Protein AF-A0A9D8IDA3-F1 (afdb_monomer_lite)

Foldseek 3Di:
DDDPDDQDDDDDDDDPVCVVVPVPRPPPVQDPVNVVVVVVVVVVCVVVVQVVLVVVLVPDPDKDWDWDWDDDPNAIWIWIWIDDPDIDTFTWHDDPPDDTHGDPPVPDD

Secondary structure (DSSP, 8-state):
-----PPPP------TTGGGTTTS-------HHHHHHHHHHHHHTHHHHHHHHHHHHHT-SS-EEEEEEEEETTEEEEEEEEESSSEEEEEEE--TTSPPEEPPGGG--

Sequence (109 aa):
MIIKGTSIKIVADMDSSAKRITQQKVFVTSSIRTLYNFNKDAYGFLEVFGEKVKAELAKSEVLHVDETSINKNGDRYWLHSASSNVTRLVPKFRLGNARVREAPASYTI

Structure (mmCIF, N/CA/C/O backbone):
data_AF-A0A9D8IDA3-F1
#
_entry.id   AF-A0A9D8IDA3-F1
#
loop_
_atom_site.group_PDB
_atom_site.id
_atom_site.type_symbol
_atom_site.label_atom_id
_atom_site.label_alt_id
_atom_site.label_comp_id
_atom_site.label_asym_id
_atom_site.label_entity_id
_atom_site.label_seq_id
_atom_site.pdbx_PDB_ins_code
_atom_site.Cartn_x
_atom_site.Cartn_y
_atom_site.Cartn_z
_atom_site.occupancy
_atom_site.B_iso_or_equiv
_atom_site.auth_seq_id
_atom_site.auth_comp_id
_atom_site.auth_asym_id
_atom_site.auth_atom_id
_atom_site.pdbx_PDB_model_num
ATOM 1 N N . MET A 1 1 ? 21.533 12.444 -19.576 1.00 30.94 1 MET A N 1
ATOM 2 C CA . MET A 1 1 ? 20.626 13.217 -18.699 1.00 30.94 1 MET A CA 1
ATOM 3 C C . MET A 1 1 ? 21.219 13.228 -17.295 1.00 30.94 1 MET A C 1
ATOM 5 O O . MET A 1 1 ? 21.183 12.213 -16.617 1.00 30.94 1 MET A O 1
ATOM 9 N N . ILE A 1 2 ? 21.877 14.327 -16.913 1.00 25.59 2 ILE A N 1
ATOM 10 C CA . ILE A 1 2 ? 22.530 14.485 -15.603 1.00 25.59 2 ILE A CA 1
ATOM 11 C C . ILE A 1 2 ? 21.501 15.126 -14.670 1.00 25.59 2 ILE A C 1
ATOM 13 O O . ILE A 1 2 ? 21.215 16.314 -14.801 1.00 25.59 2 ILE A O 1
ATOM 17 N N . ILE A 1 3 ? 20.911 14.348 -13.762 1.00 35.56 3 ILE A N 1
ATOM 18 C CA . ILE A 1 3 ? 19.988 14.889 -12.759 1.00 35.56 3 ILE A CA 1
ATOM 19 C C . ILE A 1 3 ? 20.840 15.491 -11.636 1.00 35.56 3 ILE A C 1
ATOM 21 O O . ILE A 1 3 ? 21.411 14.775 -10.814 1.00 35.56 3 ILE A O 1
ATOM 25 N N . LYS A 1 4 ? 20.980 16.822 -11.636 1.00 38.03 4 LYS A N 1
ATOM 26 C CA . LYS A 1 4 ? 21.637 17.569 -10.558 1.00 38.03 4 LYS A CA 1
ATOM 27 C C . LYS A 1 4 ? 20.713 17.618 -9.333 1.00 38.03 4 LYS A C 1
ATOM 29 O O . LYS A 1 4 ? 19.699 18.301 -9.358 1.00 38.03 4 LYS A O 1
ATOM 34 N N . GLY A 1 5 ? 21.102 16.881 -8.289 1.00 39.25 5 GLY A N 1
ATOM 35 C CA . GLY A 1 5 ? 20.749 17.037 -6.870 1.00 39.25 5 GLY A CA 1
ATOM 36 C C . GLY A 1 5 ? 19.365 17.592 -6.514 1.00 39.25 5 GLY A C 1
ATOM 37 O O . GLY A 1 5 ? 19.223 18.786 -6.254 1.00 39.25 5 GLY A O 1
ATOM 38 N N . THR A 1 6 ? 18.373 16.716 -6.360 1.00 41.03 6 THR A N 1
ATOM 39 C CA . THR A 1 6 ? 17.101 17.057 -5.705 1.00 41.03 6 THR A CA 1
ATOM 40 C C . THR A 1 6 ? 17.294 17.067 -4.183 1.00 41.03 6 THR A C 1
ATOM 42 O O . THR A 1 6 ? 17.718 16.073 -3.601 1.00 41.03 6 THR A O 1
ATOM 45 N N . SER A 1 7 ? 17.013 18.198 -3.524 1.00 37.62 7 SER A N 1
ATOM 46 C CA . SER A 1 7 ? 17.080 18.328 -2.057 1.00 37.62 7 SER A CA 1
ATOM 47 C C . SER A 1 7 ? 15.718 18.005 -1.435 1.00 37.62 7 SER A C 1
ATOM 49 O O . SER A 1 7 ? 14.753 18.702 -1.734 1.00 37.62 7 SER A O 1
ATOM 51 N N . ILE A 1 8 ? 15.639 17.022 -0.537 1.00 41.06 8 ILE A N 1
ATOM 52 C CA . ILE A 1 8 ? 14.453 16.770 0.301 1.00 41.06 8 ILE A CA 1
ATOM 53 C C . ILE A 1 8 ? 14.706 17.403 1.676 1.00 41.06 8 ILE A C 1
ATOM 55 O O . ILE A 1 8 ? 15.752 17.166 2.278 1.00 41.06 8 ILE A O 1
ATOM 59 N N . LYS A 1 9 ? 13.783 18.241 2.168 1.00 35.53 9 LYS A N 1
ATOM 60 C CA . LYS A 1 9 ? 13.830 18.794 3.532 1.00 35.53 9 LYS A CA 1
ATOM 61 C C . LYS A 1 9 ? 12.961 17.931 4.445 1.00 35.53 9 LYS A C 1
ATOM 63 O O . LYS A 1 9 ? 11.752 17.896 4.255 1.00 35.53 9 LYS A O 1
ATOM 68 N N . ILE A 1 10 ? 13.563 17.279 5.435 1.00 37.31 10 ILE A N 1
ATOM 69 C CA . ILE A 1 10 ? 12.835 16.655 6.547 1.00 37.31 1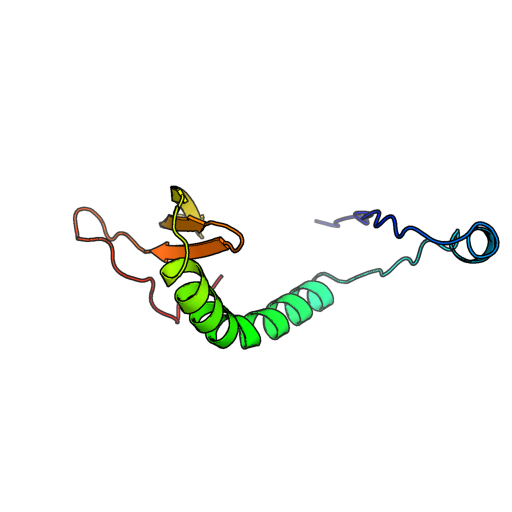0 ILE A CA 1
ATOM 70 C C . ILE A 1 10 ? 13.023 17.573 7.756 1.00 37.31 10 ILE A C 1
ATOM 72 O O . ILE A 1 10 ? 14.157 17.842 8.149 1.00 37.31 10 ILE A O 1
ATOM 76 N N . VAL A 1 11 ? 11.928 18.108 8.298 1.00 39.56 11 VAL A N 1
ATOM 77 C CA . VAL A 1 11 ? 11.934 18.917 9.526 1.00 39.56 11 VAL A CA 1
ATOM 78 C C . VAL A 1 11 ? 11.616 17.975 10.681 1.00 39.56 11 VAL A C 1
ATOM 80 O O . VAL A 1 11 ? 10.484 17.519 10.802 1.00 39.56 11 VAL A O 1
ATOM 83 N N . ALA A 1 12 ? 12.622 17.643 11.486 1.00 41.88 12 ALA A N 1
ATOM 84 C CA . ALA A 1 12 ? 12.424 16.978 12.768 1.00 41.88 12 ALA A CA 1
ATOM 85 C C . ALA A 1 12 ? 12.328 18.047 13.860 1.00 41.88 12 ALA A C 1
ATOM 87 O O . ALA A 1 12 ? 13.157 18.960 13.904 1.00 41.88 12 ALA A O 1
ATOM 88 N N . ASP A 1 13 ? 11.312 17.940 14.712 1.00 43.97 13 ASP A N 1
ATOM 89 C CA . ASP A 1 13 ? 11.143 18.824 15.860 1.00 43.97 13 ASP A CA 1
ATOM 90 C C . ASP A 1 13 ? 12.176 18.438 16.930 1.00 43.97 13 ASP A C 1
ATOM 92 O O . ASP A 1 13 ? 12.215 17.298 17.396 1.00 43.97 13 ASP A O 1
ATOM 96 N N . MET A 1 14 ? 13.089 19.357 17.244 1.00 49.16 14 MET A N 1
ATOM 97 C CA . MET A 1 14 ? 14.186 19.156 18.194 1.00 49.16 14 MET A CA 1
ATOM 98 C C . MET A 1 14 ? 14.422 20.432 19.008 1.00 49.16 14 MET A C 1
ATOM 100 O O . MET A 1 14 ? 14.360 21.548 18.480 1.00 49.16 14 MET A O 1
ATOM 104 N N . ASP A 1 15 ? 14.726 20.238 20.295 1.00 55.16 15 ASP A N 1
ATOM 105 C CA . ASP A 1 15 ? 14.935 21.286 21.297 1.00 55.16 15 ASP A CA 1
ATOM 106 C C . ASP A 1 15 ? 16.071 22.260 20.917 1.00 55.16 15 ASP A C 1
ATOM 108 O O . ASP A 1 15 ? 17.035 21.934 20.215 1.00 55.16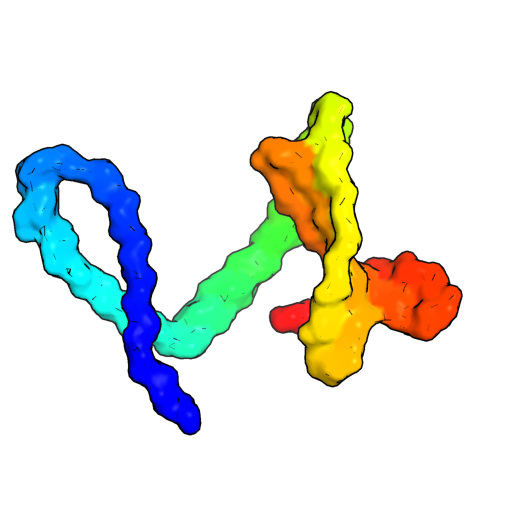 15 ASP A O 1
ATOM 112 N N . SER A 1 16 ? 15.940 23.495 21.391 1.00 54.41 16 SER A N 1
ATOM 113 C CA . SER A 1 16 ? 16.661 24.702 20.982 1.00 54.41 16 SER A CA 1
ATOM 114 C C . SER A 1 16 ? 18.187 24.604 21.102 1.00 54.41 16 SER A C 1
ATOM 116 O O . SER A 1 16 ? 18.892 25.283 20.355 1.00 54.41 16 SER A O 1
ATOM 118 N N . SER A 1 17 ? 18.704 23.721 21.962 1.00 50.91 17 SER A N 1
ATOM 119 C CA . SER A 1 17 ? 20.144 23.446 22.105 1.00 50.91 17 SER A CA 1
ATOM 120 C C . SER A 1 17 ? 20.718 22.563 20.985 1.00 50.91 17 SER A C 1
ATOM 122 O O . SER A 1 17 ? 21.885 22.713 20.627 1.00 50.91 17 SER A O 1
ATOM 124 N N . ALA A 1 18 ? 19.910 21.696 20.361 1.00 50.50 18 ALA A N 1
ATOM 125 C CA . ALA A 1 18 ? 20.337 20.837 19.250 1.00 50.50 18 ALA A CA 1
ATOM 126 C C . ALA A 1 18 ? 20.338 21.566 17.891 1.00 50.50 18 ALA A C 1
ATOM 128 O O . ALA A 1 18 ? 21.066 21.167 16.981 1.00 50.50 18 ALA A O 1
ATOM 129 N N . LYS A 1 19 ? 19.602 22.685 17.765 1.00 48.28 19 LYS A N 1
ATOM 130 C CA . LYS A 1 19 ? 19.478 23.490 16.529 1.00 48.28 19 LYS A CA 1
ATOM 131 C C . LYS A 1 19 ? 20.804 23.992 15.948 1.00 48.28 19 LYS A C 1
ATOM 133 O O . LYS A 1 19 ? 20.866 24.281 14.754 1.00 48.28 19 LYS A O 1
ATOM 138 N N . ARG A 1 20 ? 21.864 24.118 16.758 1.00 39.56 20 ARG A N 1
ATOM 139 C CA . ARG A 1 20 ? 23.194 24.544 16.277 1.00 39.56 20 ARG A CA 1
ATOM 140 C C . ARG A 1 20 ? 23.995 23.420 15.617 1.00 39.56 20 ARG A C 1
ATOM 142 O O . ARG A 1 20 ? 24.822 23.718 14.764 1.00 39.56 20 ARG A O 1
ATOM 149 N N . ILE A 1 21 ? 23.732 22.157 15.960 1.00 43.03 21 ILE A N 1
ATOM 150 C CA . ILE A 1 21 ? 24.433 20.991 15.394 1.00 43.03 21 ILE A CA 1
ATOM 151 C C . ILE A 1 21 ? 23.701 20.476 14.134 1.00 43.03 21 ILE A C 1
ATOM 153 O O . ILE A 1 21 ? 24.332 19.965 13.214 1.00 43.03 21 ILE A O 1
ATOM 157 N N . THR A 1 22 ? 22.387 20.699 14.010 1.00 41.84 22 THR A N 1
ATOM 158 C CA . THR A 1 22 ? 21.561 20.227 12.876 1.00 41.84 22 THR A CA 1
ATOM 159 C C . THR A 1 22 ? 21.465 21.162 11.665 1.00 41.84 22 THR A C 1
ATOM 161 O O . THR A 1 22 ? 20.793 20.814 10.695 1.00 41.84 22 THR A O 1
ATOM 164 N N . GLN A 1 23 ? 22.166 22.304 11.626 1.00 39.84 23 GLN A N 1
ATOM 165 C CA . GLN A 1 23 ? 22.320 23.046 10.358 1.00 39.84 23 GLN A CA 1
ATOM 166 C C . GLN A 1 23 ? 23.277 22.367 9.371 1.00 39.84 23 GLN A C 1
ATOM 168 O O . GLN A 1 23 ? 23.417 22.813 8.229 1.00 39.84 23 GLN A O 1
ATOM 173 N N . GLN A 1 24 ? 23.906 21.259 9.763 1.00 36.78 24 GLN A N 1
ATOM 174 C CA . GLN A 1 24 ? 24.592 20.405 8.816 1.00 36.78 24 GLN A CA 1
ATOM 175 C C . GLN A 1 24 ? 23.538 19.684 7.973 1.00 36.78 24 GLN A C 1
ATOM 177 O O . GLN A 1 24 ? 23.022 18.628 8.330 1.00 36.78 24 GLN A O 1
ATOM 182 N N . LYS A 1 25 ? 23.188 20.308 6.842 1.00 39.31 25 LYS A N 1
ATOM 183 C CA . LYS A 1 25 ? 22.451 19.685 5.743 1.00 39.31 25 LYS A CA 1
ATOM 184 C C . LYS A 1 25 ? 23.175 18.380 5.421 1.00 39.31 25 LYS A C 1
ATOM 186 O O . LYS A 1 25 ? 24.223 18.406 4.780 1.00 39.31 25 LYS A O 1
ATOM 191 N N . VAL A 1 26 ? 22.653 17.254 5.908 1.00 42.00 26 VAL A N 1
ATOM 192 C CA . VAL A 1 26 ? 23.179 15.936 5.566 1.00 42.00 26 VAL A CA 1
ATOM 193 C C . VAL A 1 26 ? 22.897 15.764 4.080 1.00 42.00 26 VAL A C 1
ATOM 195 O O . VAL A 1 26 ? 21.788 15.437 3.664 1.00 42.00 26 VAL A O 1
ATOM 198 N N . PHE A 1 27 ? 23.891 16.083 3.256 1.00 42.78 27 PHE A N 1
ATOM 199 C CA . PHE A 1 27 ? 23.899 15.741 1.847 1.00 42.78 27 PHE A CA 1
ATOM 200 C C . PHE A 1 27 ? 24.049 14.224 1.767 1.00 42.78 27 PHE A C 1
ATOM 202 O O . PHE A 1 27 ? 25.139 13.710 1.536 1.00 42.78 27 PHE A O 1
ATOM 209 N N . VAL A 1 28 ? 22.958 13.484 1.968 1.00 52.59 28 VAL A N 1
ATOM 210 C CA . VAL A 1 28 ? 22.906 12.123 1.449 1.00 52.59 28 VAL A CA 1
ATOM 211 C C . VAL A 1 28 ? 22.828 12.289 -0.061 1.00 52.59 28 VAL A C 1
ATOM 213 O O . VAL A 1 28 ? 21.764 12.537 -0.625 1.00 52.59 28 VAL A O 1
ATOM 216 N N . THR A 1 29 ? 23.980 12.231 -0.724 1.00 47.56 29 THR A N 1
ATOM 217 C CA . THR A 1 29 ? 24.064 12.077 -2.174 1.00 47.56 29 THR A CA 1
ATOM 218 C C . THR A 1 29 ? 23.609 10.656 -2.503 1.00 47.56 29 THR A C 1
ATOM 220 O O . THR A 1 29 ? 24.402 9.773 -2.818 1.00 47.56 29 THR A O 1
ATOM 223 N N . SER A 1 30 ? 22.314 10.371 -2.356 1.00 60.72 30 SER A N 1
ATOM 224 C CA . SER A 1 30 ? 21.804 9.057 -2.720 1.00 60.72 30 SER A CA 1
ATOM 225 C C . SER A 1 30 ? 21.896 8.928 -4.235 1.00 60.72 30 SER A C 1
ATOM 227 O O . SER A 1 30 ? 21.285 9.669 -5.006 1.00 60.72 30 SER A O 1
ATOM 229 N N . SER A 1 31 ? 22.734 7.997 -4.680 1.00 79.62 31 SER A N 1
ATOM 230 C CA . SER A 1 31 ? 22.752 7.614 -6.084 1.00 79.62 31 SER A CA 1
ATOM 231 C C . SER A 1 31 ? 21.408 6.972 -6.446 1.00 79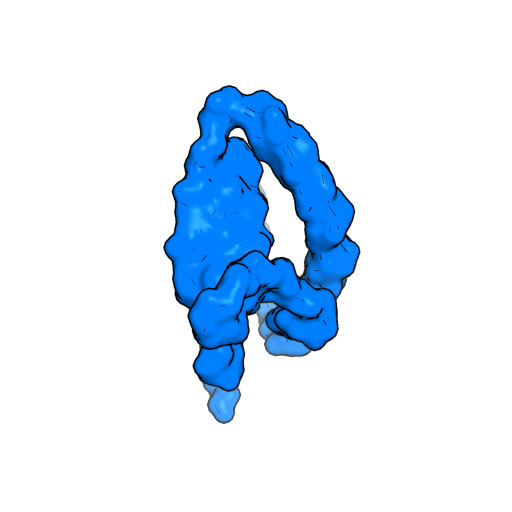.62 31 SER A C 1
ATOM 233 O O . SER A 1 31 ? 20.734 6.393 -5.589 1.00 79.62 31 SER A O 1
ATOM 235 N N . ILE A 1 32 ? 21.046 6.989 -7.732 1.00 78.00 32 ILE A N 1
ATOM 236 C CA . ILE A 1 32 ? 19.881 6.243 -8.246 1.00 78.00 32 ILE A CA 1
ATOM 237 C C . ILE A 1 32 ? 19.951 4.767 -7.815 1.00 78.00 32 ILE A C 1
ATOM 239 O O . ILE A 1 32 ? 18.938 4.165 -7.473 1.00 78.00 32 ILE A O 1
ATOM 243 N N . ARG A 1 33 ? 21.163 4.203 -7.748 1.00 78.56 33 ARG A N 1
ATOM 244 C CA . ARG A 1 33 ? 21.410 2.831 -7.294 1.00 78.56 33 ARG A CA 1
ATOM 245 C C . ARG A 1 33 ? 21.087 2.625 -5.811 1.00 78.56 33 ARG A C 1
ATOM 247 O O . ARG A 1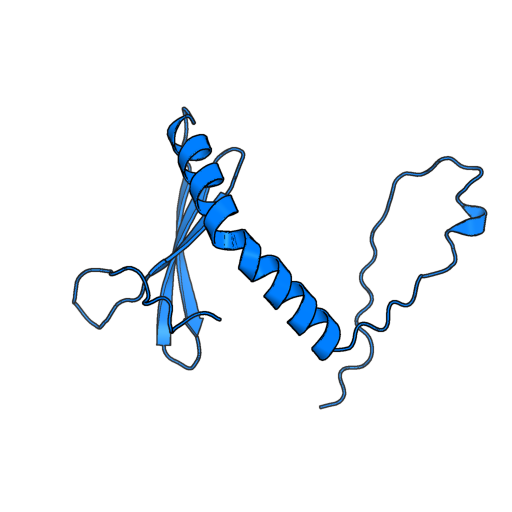 33 ? 20.568 1.576 -5.452 1.00 78.56 33 ARG A O 1
ATOM 254 N N . THR A 1 34 ? 21.354 3.611 -4.959 1.00 83.50 34 THR A N 1
ATOM 255 C CA . THR A 1 34 ? 21.010 3.555 -3.531 1.00 83.50 34 THR A CA 1
ATOM 256 C C . THR A 1 34 ? 19.496 3.576 -3.335 1.00 83.50 34 THR A C 1
ATOM 258 O O . THR A 1 34 ? 18.975 2.759 -2.584 1.00 83.50 34 THR A O 1
ATOM 261 N N . LEU A 1 35 ? 18.787 4.456 -4.051 1.00 81.12 35 LEU A N 1
ATOM 262 C CA . LEU A 1 35 ? 17.322 4.512 -4.009 1.00 81.12 35 LEU A CA 1
ATOM 263 C C . LEU A 1 35 ? 16.695 3.213 -4.531 1.00 81.12 35 LEU A C 1
ATOM 265 O O . LEU A 1 35 ? 15.767 2.689 -3.923 1.00 81.12 35 LEU A O 1
ATOM 269 N N . TYR A 1 36 ? 17.232 2.671 -5.627 1.00 84.00 36 TYR A N 1
ATOM 270 C CA . TYR A 1 36 ? 16.790 1.390 -6.170 1.00 84.00 36 TYR A CA 1
ATOM 271 C C . TYR A 1 36 ? 16.958 0.253 -5.156 1.00 84.00 36 TYR A C 1
ATOM 273 O O . TYR A 1 36 ? 16.021 -0.507 -4.936 1.00 84.00 36 TYR A O 1
ATOM 281 N N . ASN A 1 37 ? 18.122 0.159 -4.507 1.00 84.44 37 ASN A N 1
ATOM 282 C CA . ASN A 1 37 ? 18.371 -0.872 -3.501 1.00 84.44 37 ASN A CA 1
ATOM 283 C C . ASN A 1 37 ? 17.436 -0.724 -2.295 1.00 84.44 37 ASN A C 1
ATOM 285 O O . ASN A 1 37 ? 16.840 -1.709 -1.880 1.00 84.44 37 ASN A O 1
ATOM 289 N N . PHE A 1 38 ? 17.228 0.499 -1.799 1.00 86.44 38 PHE A N 1
ATOM 290 C CA . PHE A 1 38 ? 16.278 0.747 -0.714 1.00 86.44 38 PHE A CA 1
ATOM 291 C C . PHE A 1 38 ? 14.854 0.319 -1.089 1.00 86.44 38 PHE A C 1
ATOM 293 O O . PHE A 1 38 ? 14.196 -0.377 -0.322 1.00 86.44 38 PHE A O 1
ATOM 300 N N . ASN A 1 39 ? 14.390 0.685 -2.287 1.00 84.44 39 ASN A N 1
ATOM 301 C CA . ASN A 1 39 ? 13.070 0.278 -2.767 1.00 84.44 39 ASN A CA 1
ATOM 302 C C . ASN A 1 39 ? 12.967 -1.242 -2.927 1.00 84.44 39 ASN A C 1
ATOM 304 O O . ASN A 1 39 ? 11.923 -1.811 -2.623 1.00 84.44 39 ASN A O 1
ATOM 308 N N . LYS A 1 40 ? 14.038 -1.903 -3.378 1.00 85.44 40 LYS A N 1
ATOM 309 C CA . LYS A 1 40 ? 14.093 -3.361 -3.503 1.00 85.44 40 LYS A CA 1
ATOM 310 C C . LYS A 1 40 ? 14.001 -4.049 -2.140 1.00 85.44 40 LYS A C 1
ATOM 312 O O . LYS A 1 40 ? 13.245 -5.007 -2.003 1.00 85.44 40 LYS A O 1
ATOM 317 N N . ASP A 1 41 ? 14.718 -3.543 -1.144 1.00 88.31 41 ASP A N 1
ATOM 318 C CA . ASP A 1 41 ? 14.666 -4.073 0.218 1.00 88.31 41 ASP A CA 1
ATOM 319 C C . ASP A 1 41 ? 13.278 -3.838 0.830 1.00 88.31 41 ASP A C 1
ATOM 321 O O . ASP A 1 41 ? 12.662 -4.769 1.343 1.00 88.31 41 ASP A O 1
ATOM 325 N N . ALA A 1 42 ? 12.727 -2.627 0.683 1.00 84.69 42 ALA A N 1
ATOM 326 C CA . ALA A 1 42 ? 11.367 -2.292 1.105 1.00 84.69 42 ALA A CA 1
ATOM 327 C C . ALA A 1 42 ? 10.309 -3.189 0.436 1.00 84.69 42 ALA A C 1
ATOM 329 O O . ALA A 1 42 ? 9.362 -3.628 1.090 1.00 84.69 42 ALA A O 1
ATOM 330 N N . TYR A 1 43 ? 10.493 -3.508 -0.849 1.00 83.56 43 TYR A N 1
ATOM 331 C CA . TYR A 1 43 ? 9.615 -4.409 -1.593 1.00 83.56 43 TYR A CA 1
ATOM 332 C C . TYR A 1 43 ? 9.603 -5.829 -1.009 1.00 83.56 43 TYR A C 1
ATOM 334 O O . TYR A 1 43 ? 8.558 -6.475 -0.997 1.00 83.56 43 TYR A O 1
ATOM 342 N N . GLY A 1 44 ? 10.717 -6.302 -0.445 1.00 85.69 44 GLY A N 1
ATOM 343 C CA . GLY A 1 44 ? 10.762 -7.593 0.249 1.00 85.69 44 GLY A CA 1
ATOM 344 C C . GLY A 1 44 ? 9.792 -7.690 1.435 1.00 85.69 44 GLY A C 1
ATOM 345 O O . GLY A 1 44 ? 9.326 -8.776 1.766 1.00 85.69 44 GLY A O 1
ATOM 346 N N . PHE A 1 45 ? 9.426 -6.560 2.045 1.00 85.75 45 PHE A N 1
ATOM 347 C CA . PHE A 1 45 ? 8.498 -6.516 3.179 1.00 85.75 45 PHE A CA 1
ATOM 348 C C . PHE A 1 45 ? 7.031 -6.312 2.771 1.00 85.75 45 PHE A C 1
ATOM 350 O O . PHE A 1 45 ? 6.144 -6.351 3.631 1.00 85.75 45 PHE A O 1
ATOM 357 N N . LEU A 1 46 ? 6.752 -6.097 1.479 1.00 84.94 46 LEU A N 1
ATOM 358 C CA . LEU A 1 46 ? 5.427 -5.695 1.004 1.00 84.94 46 LEU A CA 1
ATOM 359 C C . LEU A 1 46 ? 4.366 -6.783 1.205 1.00 84.94 46 LEU A C 1
ATOM 361 O O . LEU A 1 46 ? 3.215 -6.458 1.485 1.00 84.94 46 LEU A O 1
ATOM 365 N N . GLU A 1 47 ? 4.736 -8.058 1.082 1.00 81.69 47 GLU A N 1
ATOM 366 C CA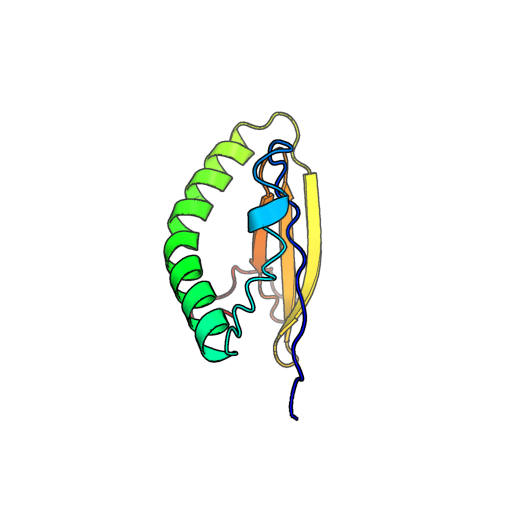 . GLU A 1 47 ? 3.805 -9.184 1.232 1.00 81.69 47 GLU A CA 1
ATOM 367 C C . GLU A 1 47 ? 3.291 -9.291 2.674 1.00 81.69 47 GLU A C 1
ATOM 369 O O . GLU A 1 47 ? 2.084 -9.254 2.919 1.00 81.69 47 GLU A O 1
ATOM 374 N N . VAL A 1 48 ? 4.209 -9.298 3.646 1.00 87.12 48 VAL A N 1
ATOM 375 C CA . VAL A 1 48 ? 3.876 -9.335 5.080 1.00 87.12 48 VAL A CA 1
ATOM 376 C C . VAL A 1 48 ? 3.083 -8.095 5.493 1.00 87.12 48 VAL A C 1
ATOM 378 O O . VAL A 1 48 ? 2.134 -8.186 6.274 1.00 87.12 48 VAL A O 1
ATOM 381 N N . PHE A 1 49 ? 3.457 -6.924 4.973 1.00 88.06 49 PHE A N 1
ATOM 382 C CA . PHE A 1 49 ? 2.700 -5.696 5.195 1.00 88.06 49 PHE A CA 1
ATOM 383 C C . PHE A 1 49 ? 1.290 -5.788 4.597 1.00 88.06 49 PHE A C 1
ATOM 385 O O . PHE A 1 49 ? 0.320 -5.419 5.254 1.00 88.06 49 PHE A O 1
ATOM 392 N N . GLY A 1 50 ? 1.161 -6.339 3.390 1.00 88.38 50 GLY A N 1
ATOM 393 C CA . GLY A 1 50 ? -0.108 -6.509 2.692 1.00 88.38 50 GLY A CA 1
ATOM 394 C C . GLY A 1 50 ? -1.126 -7.317 3.492 1.00 88.38 50 GLY A C 1
ATOM 395 O O . GLY A 1 50 ? -2.277 -6.893 3.595 1.00 88.38 50 GLY A O 1
ATOM 396 N N . GLU A 1 51 ? -0.711 -8.429 4.099 1.00 89.69 51 GLU A N 1
ATOM 397 C CA . GLU A 1 51 ? -1.595 -9.252 4.937 1.00 89.69 51 GLU A CA 1
ATOM 398 C C . GLU A 1 51 ? -2.032 -8.526 6.215 1.00 89.69 51 GLU A C 1
ATOM 400 O O . GLU A 1 51 ? -3.214 -8.539 6.565 1.00 89.69 51 GLU A O 1
ATOM 405 N N . LYS A 1 52 ? -1.118 -7.800 6.871 1.00 92.44 52 LYS A N 1
ATOM 406 C CA . LYS A 1 52 ? -1.460 -6.978 8.044 1.00 92.44 52 LYS A CA 1
ATOM 407 C C . LYS A 1 52 ? -2.470 -5.890 7.693 1.00 92.44 52 LYS A C 1
ATOM 409 O O . LYS A 1 52 ? -3.464 -5.727 8.391 1.00 92.44 52 LYS A O 1
ATOM 414 N N . VAL A 1 53 ? -2.248 -5.177 6.590 1.00 93.31 53 VAL A N 1
ATOM 415 C CA . VAL A 1 53 ? -3.156 -4.112 6.150 1.00 93.31 53 VAL A CA 1
ATOM 416 C C . VAL A 1 53 ? -4.523 -4.673 5.771 1.00 93.31 53 VAL A C 1
ATOM 418 O O . VAL A 1 53 ? -5.527 -4.079 6.144 1.00 93.31 53 VAL A O 1
ATOM 421 N N . LYS A 1 54 ? -4.603 -5.825 5.088 1.00 92.19 54 LYS A N 1
ATOM 422 C CA . LYS A 1 54 ? -5.896 -6.484 4.823 1.00 92.19 54 LYS A CA 1
ATOM 423 C C . LYS A 1 54 ? -6.657 -6.767 6.120 1.00 92.19 54 LYS A C 1
ATOM 425 O O . LYS A 1 54 ? -7.847 -6.472 6.187 1.00 92.19 54 LYS A O 1
ATOM 430 N N . ALA A 1 55 ? -5.979 -7.314 7.130 1.00 93.69 55 ALA A N 1
ATOM 431 C CA . ALA A 1 55 ? -6.594 -7.632 8.414 1.00 93.69 55 ALA A CA 1
ATOM 432 C C . ALA A 1 55 ? -7.092 -6.379 9.153 1.00 93.69 55 ALA A C 1
ATOM 434 O O . ALA A 1 55 ? -8.167 -6.412 9.742 1.00 93.69 55 ALA A O 1
ATOM 435 N N . GLU A 1 56 ? -6.347 -5.273 9.101 1.00 94.56 56 GLU A N 1
ATOM 436 C CA . GLU A 1 56 ? -6.760 -4.002 9.712 1.00 94.56 56 GLU A CA 1
ATOM 437 C C . GLU A 1 56 ? -7.914 -3.335 8.954 1.00 94.56 56 GLU A C 1
ATOM 439 O O . GLU A 1 56 ? -8.891 -2.909 9.568 1.00 94.56 56 GLU A O 1
ATOM 444 N N . LEU A 1 57 ? -7.865 -3.314 7.618 1.00 93.62 57 LEU A N 1
ATOM 445 C CA . LEU A 1 57 ? -8.959 -2.790 6.796 1.00 93.62 57 LEU A CA 1
ATOM 446 C C . LEU A 1 57 ? -10.259 -3.576 7.005 1.00 93.62 57 LEU A C 1
ATOM 448 O O . LEU A 1 57 ? -11.327 -2.975 7.039 1.00 93.62 57 LEU A O 1
ATOM 452 N N . ALA A 1 58 ? -10.178 -4.897 7.191 1.00 93.31 58 ALA A N 1
ATOM 453 C CA . ALA A 1 58 ? -11.346 -5.745 7.438 1.00 93.31 58 ALA A CA 1
ATOM 454 C C . ALA A 1 58 ? -12.044 -5.463 8.781 1.00 93.31 58 ALA A C 1
ATOM 456 O O . ALA A 1 58 ? -13.223 -5.773 8.925 1.00 93.31 58 ALA A O 1
ATOM 457 N N . LYS A 1 59 ? -11.334 -4.885 9.759 1.00 95.56 59 LYS A N 1
ATOM 458 C CA . LYS A 1 59 ? -11.896 -4.483 11.062 1.00 95.56 59 LYS A CA 1
ATOM 459 C C . LYS A 1 59 ? -12.486 -3.074 11.044 1.00 95.56 59 LYS A C 1
ATOM 461 O O . LYS A 1 59 ? -13.086 -2.654 12.028 1.00 95.56 59 LYS A O 1
ATOM 466 N N . SER A 1 60 ? -12.252 -2.313 9.978 1.00 93.75 60 SER A N 1
ATOM 467 C CA . SER A 1 60 ? -12.628 -0.908 9.923 1.00 93.75 60 SER A CA 1
ATOM 468 C C . SER A 1 60 ? -14.129 -0.756 9.680 1.00 93.75 60 SER A C 1
ATOM 470 O O . SER A 1 60 ? -14.667 -1.352 8.753 1.00 93.75 60 SER A O 1
ATOM 472 N N . GLU A 1 61 ? -14.798 0.071 10.487 1.00 94.44 61 GLU A N 1
ATOM 473 C CA . GLU A 1 61 ? -16.237 0.344 10.336 1.00 94.44 61 GLU A CA 1
ATOM 474 C C . GLU A 1 61 ? -16.568 1.069 9.024 1.00 94.44 61 GLU A C 1
ATOM 476 O O . GLU A 1 61 ? -17.634 0.867 8.447 1.00 94.44 61 GLU A O 1
ATOM 481 N N . VAL A 1 62 ? -15.641 1.903 8.538 1.00 94.06 62 VAL A N 1
ATOM 482 C CA . VAL A 1 62 ? -15.778 2.664 7.293 1.00 94.06 62 VAL A CA 1
ATOM 483 C C . VAL A 1 62 ? -14.562 2.409 6.416 1.00 94.06 62 VAL A C 1
ATOM 485 O O . VAL A 1 62 ? -13.421 2.583 6.843 1.00 94.06 62 VAL A O 1
ATOM 488 N N . LEU A 1 63 ? -14.821 2.029 5.167 1.00 95.25 63 LEU A N 1
ATOM 489 C CA . LEU A 1 63 ? -13.795 1.774 4.167 1.00 95.25 63 LEU A CA 1
ATOM 490 C C . LEU A 1 63 ? -14.000 2.699 2.966 1.00 95.25 63 LEU A C 1
ATOM 492 O O . LEU A 1 63 ? -15.032 2.643 2.298 1.00 95.25 63 LEU A O 1
ATOM 496 N N . HIS A 1 64 ? -12.999 3.522 2.666 1.00 94.75 64 HIS A N 1
ATOM 497 C CA . HIS A 1 64 ? -12.965 4.325 1.450 1.00 94.75 64 HIS A CA 1
ATOM 498 C C . HIS A 1 64 ? -12.310 3.509 0.338 1.00 94.75 64 HIS A C 1
ATOM 500 O O . HIS A 1 64 ? -11.186 3.033 0.495 1.00 94.75 64 HIS A O 1
ATOM 506 N N . VAL A 1 65 ? -13.011 3.338 -0.778 1.00 93.06 65 VAL A N 1
ATOM 507 C CA . VAL A 1 65 ? -12.530 2.587 -1.942 1.00 93.06 65 VAL A CA 1
ATOM 508 C C . VAL A 1 65 ? -12.578 3.458 -3.186 1.00 93.06 65 VAL A C 1
ATOM 510 O O . VAL A 1 65 ? -13.545 4.186 -3.391 1.00 93.06 65 VAL A O 1
ATOM 513 N N . ASP A 1 66 ? -11.528 3.378 -3.997 1.00 92.56 66 ASP A N 1
ATOM 514 C CA . ASP A 1 66 ? -11.385 4.147 -5.236 1.00 92.56 66 ASP A CA 1
ATOM 515 C C . ASP A 1 66 ? -10.611 3.343 -6.294 1.00 92.56 66 ASP A C 1
ATOM 517 O O . ASP A 1 66 ? -9.915 2.373 -5.973 1.00 92.56 66 ASP A O 1
ATOM 521 N N . GLU A 1 67 ? -10.715 3.742 -7.559 1.00 90.31 67 GLU A N 1
ATOM 522 C CA . GLU A 1 67 ? -9.997 3.139 -8.681 1.00 90.31 67 GLU A CA 1
ATOM 523 C C . GLU A 1 67 ? -9.323 4.218 -9.533 1.00 90.31 67 GLU A C 1
ATOM 525 O O . GLU A 1 67 ? -9.976 5.091 -10.099 1.00 90.31 67 GLU A O 1
ATOM 530 N N . THR A 1 68 ? -8.000 4.123 -9.697 1.00 88.06 68 THR A N 1
ATOM 531 C CA . THR A 1 68 ? -7.235 5.037 -10.558 1.00 88.06 68 THR A CA 1
ATOM 532 C C . THR A 1 68 ? -6.423 4.280 -11.598 1.00 88.06 68 THR A C 1
ATOM 534 O O . THR A 1 68 ? -5.946 3.176 -11.350 1.00 88.06 68 THR A O 1
ATOM 537 N N . SER A 1 69 ? -6.248 4.840 -12.793 1.00 84.94 69 SER A N 1
ATOM 538 C CA . SER A 1 69 ? -5.456 4.192 -13.842 1.00 84.94 69 SER A CA 1
ATOM 539 C C . SER A 1 69 ? -3.983 4.589 -13.765 1.00 84.94 69 SER A C 1
ATOM 541 O O . SER A 1 69 ? -3.673 5.777 -13.695 1.00 84.94 69 SER A O 1
ATOM 543 N N . ILE A 1 70 ? -3.075 3.621 -13.890 1.00 86.44 70 ILE A N 1
ATOM 544 C CA . ILE A 1 70 ? -1.632 3.852 -14.038 1.00 86.44 70 ILE A CA 1
ATOM 545 C C . ILE A 1 70 ? -1.163 3.338 -15.403 1.00 86.44 70 ILE A C 1
ATOM 547 O O . ILE A 1 70 ? -1.634 2.307 -15.885 1.00 86.44 70 ILE A O 1
ATOM 551 N N . ASN A 1 71 ? -0.238 4.055 -16.041 1.00 84.94 71 ASN A N 1
ATOM 552 C CA . ASN A 1 71 ? 0.411 3.596 -17.268 1.00 84.94 71 ASN A CA 1
ATOM 553 C C . ASN A 1 71 ? 1.792 3.041 -16.920 1.00 84.94 71 ASN A C 1
ATOM 555 O O . ASN A 1 71 ? 2.624 3.757 -16.363 1.00 84.94 71 ASN A O 1
ATOM 559 N N . LYS A 1 72 ? 2.030 1.773 -17.253 1.00 79.38 72 LYS A N 1
ATOM 560 C CA . LYS A 1 72 ? 3.333 1.126 -17.121 1.00 79.38 72 LYS A CA 1
ATOM 561 C C . LYS A 1 72 ? 3.746 0.612 -18.493 1.00 79.38 72 LYS A C 1
ATOM 563 O O . LYS A 1 72 ? 3.126 -0.305 -19.013 1.00 79.38 72 LYS A O 1
ATOM 568 N N . ASN A 1 73 ? 4.803 1.188 -19.065 1.00 83.44 73 ASN A N 1
ATOM 569 C CA . ASN A 1 73 ? 5.370 0.791 -20.362 1.00 83.44 73 ASN A CA 1
ATOM 570 C C . ASN A 1 73 ? 4.357 0.754 -21.528 1.00 83.44 73 ASN A C 1
ATOM 572 O O . ASN A 1 73 ? 4.495 -0.060 -22.434 1.00 83.44 73 ASN A O 1
ATOM 576 N N . GLY A 1 74 ? 3.347 1.629 -21.519 1.00 82.50 74 GLY A N 1
ATOM 577 C CA . GLY A 1 74 ? 2.298 1.678 -22.545 1.00 82.50 74 GLY A CA 1
ATOM 578 C C . GLY A 1 74 ? 1.042 0.879 -22.190 1.00 82.50 74 GLY A C 1
ATOM 579 O O . GLY A 1 74 ? -0.019 1.145 -22.753 1.00 82.50 74 GLY A O 1
ATOM 580 N N . ASP A 1 75 ? 1.123 -0.011 -21.202 1.00 79.69 75 ASP A N 1
ATOM 581 C CA . ASP A 1 75 ? -0.009 -0.784 -20.708 1.00 79.69 75 ASP A CA 1
ATOM 582 C C . ASP A 1 75 ? -0.758 -0.021 -19.609 1.00 79.69 75 ASP A C 1
ATOM 584 O O . ASP A 1 75 ? -0.165 0.525 -18.671 1.00 79.69 75 ASP A O 1
ATOM 588 N N . ARG A 1 76 ? -2.092 -0.008 -19.695 1.00 81.56 76 ARG A N 1
ATOM 589 C CA . ARG A 1 76 ? -2.955 0.593 -18.672 1.00 81.56 76 ARG A CA 1
ATOM 590 C C . ARG A 1 76 ? -3.314 -0.439 -17.605 1.00 81.56 76 ARG A C 1
ATOM 592 O O . ARG A 1 76 ? -4.013 -1.412 -17.880 1.00 81.56 76 ARG A O 1
ATOM 599 N N . TYR A 1 77 ? -2.911 -0.168 -16.372 1.00 83.56 77 TYR A N 1
ATOM 600 C CA . TYR A 1 77 ? -3.319 -0.911 -15.184 1.00 83.56 77 TYR A CA 1
ATOM 601 C C . TYR A 1 77 ? -4.342 -0.096 -14.400 1.00 83.56 77 TYR A C 1
ATOM 603 O O . TYR A 1 77 ? -4.328 1.134 -14.429 1.00 83.56 77 TYR A O 1
ATOM 611 N N . TRP A 1 78 ? -5.216 -0.791 -13.685 1.00 85.62 78 TRP A N 1
ATOM 612 C CA . TRP A 1 78 ? -6.151 -0.190 -12.746 1.00 85.62 78 TRP A CA 1
ATOM 613 C C . TRP A 1 78 ? -5.642 -0.446 -11.338 1.00 85.62 78 TRP A C 1
ATOM 615 O O . TRP A 1 78 ? -5.416 -1.585 -10.944 1.00 85.62 78 TRP A O 1
ATOM 625 N N . LEU A 1 79 ? -5.415 0.615 -10.590 1.00 86.50 79 LEU A N 1
ATOM 626 C CA . LEU A 1 79 ? -4.968 0.578 -9.216 1.00 86.50 79 LEU A CA 1
ATOM 627 C C . LEU A 1 79 ? -6.188 0.750 -8.322 1.00 86.50 79 LEU A C 1
ATOM 629 O O . LEU A 1 79 ? -6.766 1.833 -8.250 1.00 86.50 79 LEU A O 1
ATOM 633 N N . HIS A 1 80 ? -6.577 -0.332 -7.658 1.00 89.94 80 HIS A N 1
ATOM 634 C CA . HIS A 1 80 ? -7.636 -0.288 -6.660 1.00 89.94 80 HIS A CA 1
ATOM 635 C C . HIS A 1 80 ? -7.033 0.222 -5.354 1.00 89.94 80 HIS A C 1
ATOM 637 O O . HIS A 1 80 ? -6.017 -0.308 -4.894 1.00 89.94 80 HIS A O 1
ATOM 643 N N . SER A 1 81 ? -7.668 1.222 -4.761 1.00 91.12 81 SER A N 1
ATOM 644 C CA . SER A 1 81 ? -7.348 1.735 -3.437 1.00 91.12 81 SER A CA 1
ATOM 645 C C . SER A 1 81 ? -8.414 1.293 -2.448 1.00 91.12 81 SER A C 1
ATOM 647 O O . SER A 1 81 ? -9.605 1.357 -2.743 1.00 91.12 81 SER A O 1
ATOM 649 N N . ALA A 1 82 ? -7.978 0.849 -1.275 1.00 93.00 82 ALA A N 1
ATOM 650 C CA . ALA A 1 82 ? -8.824 0.669 -0.108 1.00 93.00 82 ALA A CA 1
ATOM 651 C C . ALA A 1 82 ? -8.126 1.317 1.086 1.00 9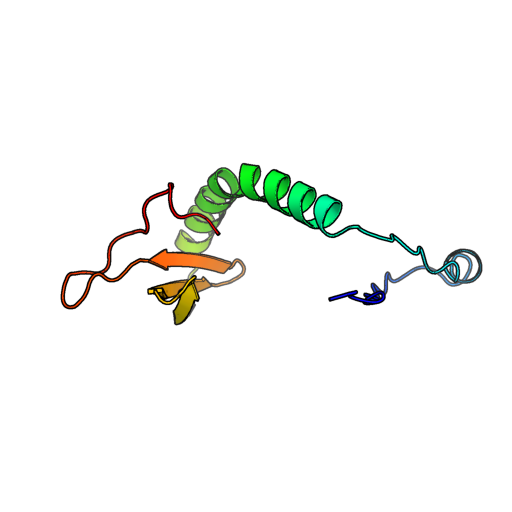3.00 82 ALA A C 1
ATOM 653 O O . ALA A 1 82 ? -6.974 0.987 1.383 1.00 93.00 82 ALA A O 1
ATOM 654 N N . SER A 1 83 ? -8.802 2.242 1.757 1.00 93.50 83 SER A N 1
ATOM 655 C CA . SER A 1 83 ? -8.213 3.021 2.840 1.00 93.50 83 SER A CA 1
ATOM 656 C C . SER A 1 83 ? -9.174 3.273 3.991 1.00 93.50 83 SER A C 1
ATOM 658 O O . SER A 1 83 ? -10.355 3.554 3.791 1.00 93.50 83 SER A O 1
ATOM 660 N N . SER A 1 84 ? -8.611 3.248 5.192 1.00 93.94 84 SER A N 1
ATOM 661 C CA . SER A 1 84 ? -9.170 3.843 6.403 1.00 93.94 84 SER A CA 1
ATOM 662 C C . SER A 1 84 ? -8.034 4.551 7.155 1.00 93.94 84 SER A C 1
ATOM 664 O O . SER A 1 84 ? -7.448 5.485 6.615 1.00 93.94 84 SER A O 1
ATOM 666 N N . ASN A 1 85 ? -7.634 4.066 8.333 1.00 92.25 85 ASN A N 1
ATOM 667 C CA . ASN A 1 85 ? -6.421 4.511 9.033 1.00 92.25 85 ASN A CA 1
ATOM 668 C C . ASN A 1 85 ? -5.133 3.983 8.378 1.00 92.25 85 ASN A C 1
ATOM 670 O O . ASN A 1 85 ? -4.043 4.498 8.620 1.00 92.25 85 ASN A O 1
ATOM 674 N N . VAL A 1 86 ? -5.258 2.939 7.559 1.00 91.94 86 VAL A N 1
ATOM 675 C CA . VAL A 1 86 ? -4.192 2.370 6.731 1.00 91.94 86 VAL A CA 1
ATOM 676 C C . VAL A 1 86 ? -4.658 2.329 5.281 1.00 91.94 86 VAL A C 1
ATOM 678 O O . VAL A 1 86 ? -5.858 2.283 5.026 1.00 91.94 86 VAL A O 1
ATOM 681 N N . THR A 1 87 ? -3.725 2.321 4.329 1.00 91.50 87 THR A N 1
ATOM 682 C CA . THR A 1 87 ? -4.045 2.310 2.893 1.00 91.50 87 THR A CA 1
ATOM 683 C C . THR A 1 87 ? -3.414 1.108 2.212 1.00 91.50 87 THR A C 1
ATOM 685 O O . THR A 1 87 ? -2.223 0.838 2.377 1.00 91.50 87 THR A O 1
ATOM 688 N N . ARG A 1 88 ? -4.207 0.409 1.396 1.00 90.88 88 ARG A N 1
ATOM 689 C CA . ARG A 1 88 ? -3.761 -0.671 0.518 1.00 90.88 88 ARG A CA 1
ATOM 690 C C . ARG A 1 88 ? -4.026 -0.307 -0.934 1.00 90.88 88 ARG A C 1
ATOM 692 O O . ARG A 1 88 ? -5.161 -0.033 -1.308 1.00 90.88 88 ARG A O 1
ATOM 699 N N . LEU A 1 89 ? -2.981 -0.388 -1.752 1.00 89.12 89 LEU A N 1
ATOM 700 C CA . LEU A 1 89 ? -3.059 -0.221 -3.199 1.00 89.12 89 LEU A CA 1
ATOM 701 C C . LEU A 1 89 ? -2.806 -1.571 -3.871 1.00 89.12 89 LEU A C 1
ATOM 703 O O . LEU A 1 89 ? -1.818 -2.239 -3.569 1.00 89.12 89 LEU A O 1
ATOM 707 N N . VAL A 1 90 ? -3.703 -1.984 -4.764 1.00 85.25 90 VAL A N 1
ATOM 708 C CA . VAL A 1 90 ? -3.598 -3.259 -5.485 1.00 85.25 90 VAL A CA 1
ATOM 709 C C . VAL A 1 90 ? -3.662 -2.998 -6.984 1.00 85.25 90 VAL A C 1
ATOM 711 O O . VAL A 1 90 ? -4.732 -2.643 -7.490 1.00 85.25 90 VAL A O 1
ATOM 714 N N . PRO A 1 91 ? -2.545 -3.158 -7.715 1.00 82.00 91 PRO A N 1
ATOM 715 C CA . PRO A 1 91 ? -2.569 -3.057 -9.160 1.00 82.00 91 PRO A CA 1
ATOM 716 C C . PRO A 1 91 ? -3.270 -4.288 -9.732 1.00 82.00 91 PRO A C 1
ATOM 718 O O . PRO A 1 91 ? -2.924 -5.435 -9.442 1.00 82.00 91 PRO A O 1
ATOM 721 N N . LYS A 1 92 ? -4.258 -4.045 -10.580 1.00 78.12 92 LYS A N 1
ATOM 722 C CA . LYS A 1 92 ? -4.934 -5.063 -11.363 1.00 78.12 92 LYS A CA 1
ATOM 723 C C . LYS A 1 92 ? -4.752 -4.782 -12.844 1.00 78.12 92 LYS A C 1
ATOM 725 O O . LYS A 1 92 ? -4.826 -3.641 -13.307 1.00 78.12 92 LYS A O 1
ATOM 730 N N . PHE A 1 93 ? -4.496 -5.844 -13.594 1.00 66.69 93 PHE A N 1
ATOM 731 C CA . PHE A 1 93 ? -4.327 -5.757 -15.034 1.00 66.69 93 PHE A CA 1
ATOM 732 C C . PHE A 1 93 ? -5.654 -6.050 -15.729 1.00 66.69 93 PHE A C 1
ATOM 734 O O . PHE A 1 93 ? -6.394 -6.966 -15.351 1.00 66.69 93 PHE A O 1
ATOM 741 N N . ARG A 1 94 ? -5.957 -5.265 -16.763 1.00 63.09 94 ARG A N 1
ATOM 742 C CA . ARG A 1 94 ? -7.147 -5.452 -17.588 1.00 63.09 94 ARG A CA 1
ATOM 743 C C . ARG A 1 94 ? -6.723 -5.771 -19.017 1.00 63.09 94 ARG A C 1
ATOM 745 O O . ARG A 1 94 ? -6.253 -4.896 -19.735 1.00 63.09 94 ARG A O 1
ATOM 752 N N . LEU A 1 95 ? -6.937 -7.018 -19.434 1.00 54.16 95 LEU A N 1
ATOM 753 C CA . LEU A 1 95 ? -6.747 -7.445 -20.820 1.00 54.16 95 LEU A CA 1
ATOM 754 C C . LEU A 1 95 ? -8.044 -7.184 -21.612 1.00 54.16 95 LEU A C 1
ATOM 756 O O . LEU A 1 95 ? -8.976 -7.989 -21.584 1.00 54.16 95 LEU A O 1
ATOM 760 N N . GLY A 1 96 ? -8.140 -6.034 -22.284 1.00 60.41 96 GLY A N 1
ATOM 761 C CA . GLY A 1 96 ? -9.302 -5.682 -23.115 1.00 60.41 96 GLY A CA 1
ATOM 762 C C . GLY A 1 96 ? -10.643 -5.670 -22.354 1.00 60.41 96 GLY A C 1
ATOM 763 O O . GLY A 1 96 ? -10.770 -5.063 -21.288 1.00 60.41 96 GLY A O 1
ATOM 764 N N . ASN A 1 97 ? -11.661 -6.347 -22.900 1.00 52.22 97 ASN A N 1
ATOM 765 C CA . ASN A 1 97 ? -13.009 -6.437 -22.310 1.00 52.22 97 ASN A CA 1
ATOM 766 C C . ASN A 1 97 ? -13.148 -7.536 -21.235 1.00 52.22 97 ASN A C 1
ATOM 768 O O . ASN A 1 97 ? -14.236 -7.727 -20.693 1.00 52.22 97 ASN A O 1
ATOM 772 N N . ALA A 1 98 ? -12.079 -8.276 -20.928 1.00 55.78 98 ALA A N 1
ATOM 773 C CA . ALA A 1 98 ? -12.119 -9.355 -19.948 1.00 55.78 98 ALA A CA 1
ATOM 774 C C . ALA A 1 98 ? -12.136 -8.829 -18.499 1.00 55.78 98 ALA A C 1
ATOM 776 O O . ALA A 1 98 ? -11.696 -7.712 -18.215 1.00 55.78 98 ALA A O 1
ATOM 777 N N . ARG A 1 99 ? -12.640 -9.660 -17.570 1.00 50.94 99 ARG A N 1
ATOM 778 C CA . ARG A 1 99 ? -12.685 -9.352 -16.129 1.00 50.94 99 ARG A CA 1
ATOM 779 C C . ARG A 1 99 ? -11.297 -8.976 -15.604 1.00 50.94 99 ARG A C 1
ATOM 781 O O . ARG A 1 99 ? -10.307 -9.620 -15.943 1.00 50.94 99 ARG A O 1
ATOM 788 N N . VAL A 1 100 ? -11.266 -7.970 -14.736 1.00 60.19 100 VAL A N 1
ATOM 789 C CA . VAL A 1 100 ? -10.069 -7.484 -14.044 1.00 60.19 100 VAL A CA 1
ATOM 790 C C . VAL A 1 100 ? -9.445 -8.626 -13.226 1.00 60.19 100 VAL A C 1
ATOM 792 O O . VAL A 1 100 ? -10.114 -9.206 -12.370 1.00 60.19 100 VAL A O 1
ATOM 795 N N . ARG A 1 101 ? -8.178 -8.967 -13.495 1.00 58.22 101 ARG A N 1
ATOM 796 C CA . ARG A 1 101 ? -7.414 -10.000 -12.768 1.00 58.22 101 ARG A CA 1
ATOM 797 C C . ARG A 1 101 ? -6.292 -9.342 -11.967 1.00 58.22 101 ARG A C 1
ATOM 799 O O . ARG A 1 101 ? -5.809 -8.273 -12.345 1.00 58.22 101 ARG A O 1
ATOM 806 N N . GLU A 1 102 ? -5.884 -9.961 -10.860 1.00 58.44 102 GLU A N 1
ATOM 807 C CA . GLU A 1 102 ? -4.659 -9.534 -10.174 1.00 58.44 102 GLU A CA 1
ATOM 808 C C . GLU A 1 102 ? -3.481 -9.614 -11.151 1.00 58.44 102 GLU A C 1
ATOM 810 O O . GLU A 1 102 ? -3.397 -10.541 -11.964 1.00 58.44 102 GLU A O 1
ATOM 815 N N . ALA A 1 103 ? -2.622 -8.593 -11.136 1.00 60.22 103 ALA A N 1
ATOM 816 C CA . ALA A 1 103 ? -1.457 -8.578 -12.005 1.00 60.22 103 ALA A CA 1
ATOM 817 C C . ALA A 1 103 ? -0.507 -9.724 -11.598 1.00 60.22 103 ALA A C 1
ATOM 819 O O . ALA A 1 103 ? -0.279 -9.919 -10.402 1.00 60.22 103 ALA A O 1
ATOM 820 N N . PRO A 1 104 ? 0.043 -10.495 -12.553 1.00 56.44 104 PRO A N 1
ATOM 821 C CA . PRO A 1 104 ? 0.978 -11.567 -12.232 1.00 56.44 104 PRO A CA 1
ATOM 822 C C . PRO A 1 104 ? 2.213 -11.009 -11.510 1.00 56.44 104 PRO A C 1
ATOM 824 O O . PRO A 1 104 ? 2.723 -9.950 -11.874 1.00 56.44 104 PRO A O 1
ATOM 827 N N . ALA A 1 105 ? 2.721 -11.743 -10.514 1.00 50.91 105 ALA A N 1
ATOM 828 C CA . ALA A 1 105 ? 3.860 -11.330 -9.682 1.00 50.91 105 ALA A CA 1
ATOM 829 C C . ALA A 1 105 ? 5.159 -11.081 -10.477 1.00 50.91 105 ALA A C 1
ATOM 831 O O . ALA A 1 105 ? 6.051 -10.378 -10.014 1.00 50.91 105 ALA A O 1
ATOM 832 N N . SER A 1 106 ? 5.264 -11.621 -11.697 1.00 44.41 106 SER A N 1
ATOM 833 C CA . SER A 1 106 ? 6.370 -11.358 -12.625 1.00 44.41 106 SER A CA 1
ATOM 834 C C . SER A 1 106 ? 6.342 -9.952 -13.241 1.00 44.41 106 SER A C 1
ATOM 836 O O . SER A 1 106 ? 7.297 -9.560 -13.905 1.00 44.41 106 SER A O 1
ATOM 838 N N . TYR A 1 107 ? 5.270 -9.186 -13.019 1.00 45.84 107 TYR A N 1
ATOM 839 C CA . TYR A 1 107 ? 5.055 -7.843 -13.555 1.00 45.84 107 TYR A CA 1
ATOM 840 C C . TYR A 1 107 ? 5.163 -6.755 -12.476 1.00 45.84 107 TYR A C 1
ATOM 842 O O . TYR A 1 107 ? 4.472 -5.737 -12.518 1.00 45.84 107 TYR A O 1
ATOM 850 N N . THR A 1 108 ? 6.059 -6.917 -11.509 1.00 42.56 108 THR A N 1
ATOM 851 C CA . THR A 1 108 ? 6.342 -5.876 -10.510 1.00 42.56 108 THR A CA 1
ATOM 852 C C . THR A 1 108 ? 7.126 -4.704 -11.120 1.00 42.56 108 THR A C 1
ATOM 854 O O . THR A 1 108 ? 7.828 -4.859 -12.118 1.00 42.56 108 THR A O 1
ATOM 857 N N . ILE A 1 109 ? 6.842 -3.489 -10.636 1.00 43.19 109 ILE A N 1
ATOM 858 C CA . ILE A 1 109 ? 7.391 -2.182 -11.059 1.00 43.19 109 ILE A CA 1
ATOM 859 C C . ILE A 1 109 ? 8.895 -2.102 -10.788 1.00 43.19 109 ILE A C 1
ATOM 861 O O . ILE A 1 109 ? 9.312 -2.579 -9.712 1.00 43.19 109 ILE A O 1
#

Radius of gyration: 19.58 Å; chains: 1; bounding box: 41×36×45 Å

pLDDT: mean 70.14, std 21.43, range [25.59, 95.56]